Protein AF-A0A5B0KFJ6-F1 (afdb_monomer)

Nearest PDB structures (foldseek):
  4ghb-assembly1_B  TM=4.173E-01  e=1.697E-01  Bacteroides uniformis ATCC 8492
  4ghb-assembly1_A  TM=3.899E-01  e=3.588E-01  Bacteroides uniformis ATCC 8492
  6szw-assembly1_B  TM=2.626E-01  e=1.366E+00  Homo sapiens

Secondary structure (DSSP, 8-state):
-EEEETTEEEEEEEE-TTS-EEEEEEEETTEEEEEEEEEESSTTT-TT-EEEEEEESSS--EEEEEEEEE-TTS-EEEEEEEEEETT-TTPPPEEEEEE------

Structure (mmCIF, N/CA/C/O backbone):
data_AF-A0A5B0KFJ6-F1
#
_entry.id   AF-A0A5B0KFJ6-F1
#
loop_
_atom_site.group_PDB
_atom_site.id
_atom_site.type_symbol
_atom_site.label_atom_id
_atom_site.label_alt_id
_atom_site.label_comp_id
_atom_site.label_asym_id
_atom_site.label_entity_id
_atom_site.label_seq_id
_atom_site.pdbx_PDB_ins_code
_atom_site.Cartn_x
_atom_site.Cartn_y
_atom_site.Cartn_z
_atom_site.occupancy
_atom_site.B_iso_or_equiv
_atom_site.auth_seq_id
_atom_site.auth_comp_id
_atom_site.auth_asym_id
_atom_site.auth_atom_id
_atom_site.pdbx_PDB_model_num
ATOM 1 N N . MET A 1 1 ? 1.984 -14.888 -4.721 1.00 87.19 1 MET A N 1
ATOM 2 C CA . MET A 1 1 ? 1.258 -14.849 -6.018 1.00 87.19 1 MET A CA 1
ATOM 3 C C . MET A 1 1 ? 1.975 -13.892 -6.962 1.00 87.19 1 MET A C 1
ATOM 5 O O . MET A 1 1 ? 2.522 -12.910 -6.484 1.00 87.19 1 MET A O 1
ATOM 9 N N . SER A 1 2 ? 2.006 -14.140 -8.274 1.00 89.75 2 SER A N 1
ATOM 10 C CA . SER A 1 2 ? 2.676 -13.237 -9.227 1.00 89.75 2 SER A CA 1
ATOM 11 C C . SER A 1 2 ? 1.842 -12.997 -10.476 1.00 89.75 2 SER A C 1
ATOM 13 O O . SER A 1 2 ? 1.295 -13.954 -11.023 1.00 89.75 2 SER A O 1
ATOM 15 N N . THR A 1 3 ? 1.833 -11.761 -10.966 1.00 92.94 3 THR A N 1
ATOM 16 C CA . THR A 1 3 ? 1.170 -11.385 -12.218 1.00 92.94 3 THR A CA 1
ATOM 17 C C . THR A 1 3 ? 2.199 -11.297 -13.338 1.00 92.94 3 THR A C 1
ATOM 19 O O . THR A 1 3 ? 3.322 -10.815 -13.142 1.00 92.94 3 THR A O 1
ATOM 22 N N . ARG A 1 4 ? 1.818 -11.767 -14.529 1.00 92.62 4 ARG A N 1
ATOM 23 C CA . ARG A 1 4 ? 2.657 -11.741 -15.730 1.00 92.62 4 ARG A CA 1
ATOM 24 C C . ARG A 1 4 ? 1.980 -10.979 -16.863 1.00 92.62 4 ARG A C 1
ATOM 26 O O . ARG A 1 4 ? 0.771 -11.075 -17.034 1.00 92.62 4 ARG A O 1
ATOM 33 N N . PHE A 1 5 ? 2.780 -10.280 -17.659 1.00 90.00 5 PHE A N 1
ATOM 34 C CA . PHE A 1 5 ? 2.368 -9.629 -18.899 1.00 90.00 5 PHE A CA 1
ATOM 35 C C . PHE A 1 5 ? 3.316 -10.060 -20.019 1.00 90.00 5 PHE A C 1
ATOM 37 O O . PHE A 1 5 ? 4.534 -9.956 -19.872 1.00 90.00 5 PHE A O 1
ATOM 44 N N . MET A 1 6 ? 2.768 -10.596 -21.115 1.00 90.38 6 MET A N 1
ATOM 45 C CA . MET A 1 6 ? 3.551 -11.146 -22.236 1.00 90.38 6 MET A CA 1
ATOM 46 C C . MET A 1 6 ? 4.654 -12.126 -21.781 1.00 90.38 6 MET A C 1
ATOM 48 O O . MET A 1 6 ? 5.796 -12.051 -22.219 1.00 90.38 6 MET A O 1
ATOM 52 N N . GLY A 1 7 ? 4.337 -13.002 -20.822 1.00 88.12 7 GLY A N 1
ATOM 53 C CA . GLY A 1 7 ? 5.282 -13.970 -20.249 1.00 88.12 7 GLY A CA 1
ATOM 54 C C . GLY A 1 7 ? 6.246 -13.404 -19.196 1.00 88.12 7 GLY A C 1
ATOM 55 O O . GLY A 1 7 ? 6.763 -14.169 -18.379 1.00 88.12 7 GLY A O 1
ATOM 56 N N . ASN A 1 8 ? 6.423 -12.083 -19.121 1.00 90.31 8 ASN A N 1
ATOM 57 C CA . ASN A 1 8 ? 7.304 -11.429 -18.156 1.00 90.31 8 ASN A CA 1
ATOM 58 C C . ASN A 1 8 ? 6.599 -11.203 -16.817 1.00 90.31 8 ASN A C 1
ATOM 60 O O . ASN A 1 8 ? 5.451 -10.766 -16.775 1.00 90.31 8 ASN A O 1
ATOM 64 N N . LYS A 1 9 ? 7.290 -11.477 -15.707 1.00 92.50 9 LYS A N 1
ATOM 65 C CA . LYS A 1 9 ? 6.799 -11.163 -14.358 1.00 92.50 9 LYS A CA 1
ATOM 66 C C . LYS A 1 9 ? 6.773 -9.645 -14.183 1.00 92.50 9 LYS A C 1
ATOM 68 O O . LYS A 1 9 ? 7.809 -9.011 -14.340 1.00 92.50 9 LYS A O 1
ATOM 73 N N . VAL A 1 10 ? 5.603 -9.088 -13.871 1.00 95.56 10 VAL A N 1
ATOM 74 C CA . VAL A 1 10 ? 5.403 -7.635 -13.697 1.00 95.56 10 VAL A CA 1
ATOM 75 C C . VAL A 1 10 ? 5.088 -7.256 -12.258 1.00 95.56 10 VAL A C 1
ATOM 77 O O . VAL A 1 10 ? 5.449 -6.164 -11.825 1.00 95.56 10 VAL A O 1
ATOM 80 N N . SER A 1 11 ? 4.498 -8.170 -11.484 1.00 96.31 11 SER A N 1
ATOM 81 C CA . SER A 1 11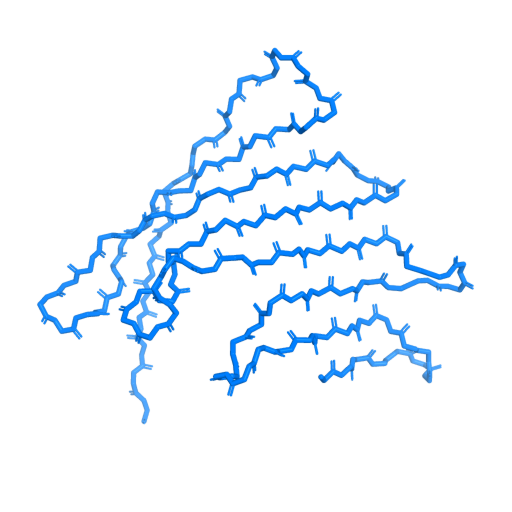 ? 4.336 -7.990 -10.045 1.00 96.31 11 SER A CA 1
ATOM 82 C C . SER A 1 11 ? 4.403 -9.303 -9.270 1.00 96.31 11 SER A C 1
ATOM 84 O O . SER A 1 11 ? 4.167 -10.393 -9.798 1.00 96.31 11 SER A O 1
ATOM 86 N N . GLU A 1 12 ? 4.750 -9.191 -7.995 1.00 96.56 12 GLU A N 1
ATOM 87 C CA . GLU A 1 12 ? 4.716 -10.264 -7.009 1.00 96.56 12 GLU A CA 1
ATOM 88 C C . GLU A 1 12 ? 4.126 -9.759 -5.706 1.00 96.56 12 GLU A C 1
ATOM 90 O O . GLU A 1 12 ? 4.475 -8.678 -5.243 1.00 96.56 12 GLU A O 1
ATOM 95 N N . TYR A 1 13 ? 3.280 -10.592 -5.119 1.00 95.88 13 TYR A N 1
ATOM 96 C CA . TYR A 1 13 ? 2.697 -10.436 -3.801 1.00 95.88 13 TYR A CA 1
ATOM 97 C C . TYR A 1 13 ? 3.246 -11.558 -2.927 1.00 95.88 13 TYR A C 1
ATOM 99 O O . TYR A 1 13 ? 3.089 -12.746 -3.253 1.00 95.88 13 TYR A O 1
ATOM 107 N N . LEU A 1 14 ? 3.912 -11.164 -1.851 1.00 95.75 14 LEU A N 1
ATOM 108 C CA . LEU A 1 14 ? 4.374 -12.030 -0.781 1.00 95.75 14 LEU A CA 1
ATOM 109 C C . LEU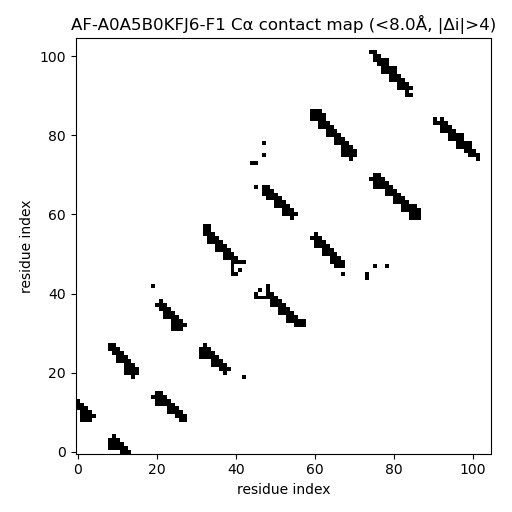 A 1 14 ? 3.404 -11.884 0.387 1.00 95.75 14 LEU A C 1
ATOM 111 O O . LEU A 1 14 ? 2.873 -10.797 0.636 1.00 95.75 14 LEU A O 1
ATOM 115 N N . TYR A 1 15 ? 3.157 -13.004 1.050 1.00 93.94 15 TYR A N 1
ATOM 116 C CA . TYR A 1 15 ? 2.177 -13.108 2.113 1.00 93.94 15 TYR A CA 1
ATOM 117 C C . TYR A 1 15 ? 2.864 -13.581 3.390 1.00 93.94 15 TYR A C 1
ATOM 119 O O . TYR A 1 15 ? 3.852 -14.317 3.322 1.00 93.94 15 TYR A O 1
ATOM 127 N N . ASP A 1 16 ? 2.363 -13.136 4.536 1.00 89.44 16 ASP A N 1
ATOM 128 C CA . ASP A 1 16 ? 2.751 -13.682 5.833 1.00 89.44 16 ASP A CA 1
ATOM 129 C C . ASP A 1 16 ? 2.109 -15.064 6.076 1.00 89.44 16 ASP A C 1
ATOM 131 O O . ASP A 1 16 ? 1.323 -15.565 5.267 1.00 89.44 16 ASP A O 1
ATOM 135 N N . GLU A 1 17 ? 2.435 -15.689 7.209 1.00 89.75 17 GLU A N 1
ATOM 136 C CA . GLU A 1 17 ? 1.897 -17.001 7.611 1.00 89.75 17 GLU A CA 1
ATOM 137 C C . GLU A 1 17 ? 0.368 -17.014 7.778 1.00 89.75 17 GLU A C 1
ATOM 139 O O . GLU A 1 17 ? -0.249 -18.077 7.794 1.00 89.75 17 GLU A O 1
ATOM 144 N N . ARG A 1 18 ? -0.254 -15.835 7.896 1.00 86.50 18 ARG A N 1
ATOM 145 C CA . ARG A 1 18 ? -1.699 -15.645 8.061 1.00 86.50 18 ARG A CA 1
ATOM 146 C C . ARG A 1 18 ? -2.398 -15.340 6.735 1.00 86.50 18 ARG A C 1
ATOM 148 O O . ARG A 1 18 ? -3.617 -15.204 6.713 1.00 86.50 18 ARG A O 1
ATOM 155 N N . GLY A 1 19 ? -1.649 -15.246 5.637 1.00 88.88 19 GLY A N 1
ATOM 156 C CA . GLY A 1 19 ? -2.180 -14.939 4.315 1.00 88.88 19 GLY A CA 1
ATOM 157 C C . GLY A 1 19 ? -2.407 -13.448 4.052 1.00 88.88 19 GLY A C 1
ATOM 158 O O . GLY A 1 19 ? -3.040 -13.118 3.050 1.00 88.88 19 GLY A O 1
ATOM 159 N N . ASN A 1 20 ? -1.884 -12.537 4.880 1.00 89.69 20 ASN A N 1
ATOM 160 C CA . ASN A 1 20 ? -1.918 -11.100 4.590 1.00 89.69 20 ASN A CA 1
ATOM 161 C C . ASN A 1 20 ? -0.760 -10.71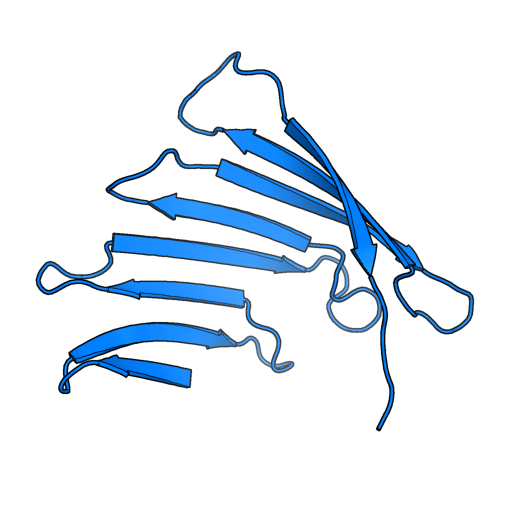1 3.679 1.00 89.69 20 ASN A C 1
ATOM 163 O O . ASN A 1 20 ? 0.354 -11.208 3.832 1.00 89.69 20 ASN A O 1
ATOM 167 N N . VAL A 1 21 ? -0.987 -9.775 2.756 1.00 92.19 21 VAL A N 1
ATOM 168 C CA . VAL A 1 21 ? 0.091 -9.246 1.909 1.00 92.19 21 VAL A CA 1
ATOM 169 C C . VAL A 1 21 ? 1.058 -8.444 2.777 1.00 92.19 21 VAL A C 1
ATOM 171 O O . VAL A 1 21 ? 0.686 -7.381 3.266 1.00 92.19 21 VAL A O 1
ATOM 174 N N . ASN A 1 22 ? 2.298 -8.905 2.931 1.00 94.94 22 ASN A N 1
ATOM 175 C CA . ASN A 1 22 ? 3.341 -8.192 3.680 1.00 94.94 22 ASN A CA 1
ATOM 176 C C . ASN A 1 22 ? 4.341 -7.474 2.764 1.00 94.94 22 ASN A C 1
ATOM 178 O O . ASN A 1 22 ? 5.039 -6.556 3.191 1.00 94.94 22 ASN A O 1
ATOM 182 N N . MET A 1 23 ? 4.415 -7.862 1.489 1.00 96.62 23 MET A N 1
ATOM 183 C CA . MET A 1 23 ? 5.265 -7.192 0.517 1.00 96.62 23 MET A CA 1
ATOM 184 C C . MET A 1 23 ? 4.713 -7.331 -0.897 1.00 96.62 23 MET A C 1
ATOM 186 O O . MET A 1 23 ? 4.267 -8.394 -1.323 1.00 96.62 23 MET A O 1
ATOM 190 N N . THR A 1 24 ? 4.816 -6.249 -1.658 1.00 96.88 24 THR A N 1
ATOM 191 C CA . THR A 1 24 ? 4.589 -6.247 -3.102 1.00 96.88 24 THR A CA 1
ATOM 192 C C . THR A 1 24 ? 5.844 -5.780 -3.814 1.00 96.88 24 THR A C 1
ATOM 194 O O . THR A 1 24 ? 6.516 -4.861 -3.351 1.00 96.88 24 THR A O 1
ATOM 197 N N . LYS A 1 25 ? 6.182 -6.418 -4.932 1.00 97.12 25 LYS A N 1
ATOM 198 C CA . LYS A 1 25 ? 7.298 -6.031 -5.802 1.00 97.12 25 LYS A CA 1
ATOM 199 C C . LYS A 1 25 ? 6.778 -5.828 -7.212 1.00 97.12 25 LYS A C 1
ATOM 201 O O . LYS A 1 25 ? 6.006 -6.647 -7.703 1.00 97.12 25 LYS A O 1
ATOM 206 N N . PHE A 1 26 ? 7.244 -4.777 -7.867 1.00 95.50 26 PHE A N 1
ATOM 207 C CA . PHE A 1 26 ? 6.961 -4.459 -9.261 1.00 95.50 26 PHE A CA 1
ATOM 208 C C . PHE A 1 26 ? 8.245 -4.561 -10.064 1.00 95.50 26 PHE A C 1
ATOM 210 O O . PHE A 1 26 ? 9.314 -4.191 -9.575 1.00 95.50 26 PHE A O 1
ATOM 217 N N . TYR A 1 27 ? 8.147 -5.090 -11.278 1.00 95.00 27 TYR A N 1
ATOM 218 C CA . TYR A 1 27 ? 9.303 -5.469 -12.079 1.00 95.00 27 TYR A CA 1
ATOM 219 C C . TYR A 1 27 ? 9.282 -4.810 -13.453 1.00 95.00 27 TYR A C 1
ATOM 221 O O . TYR A 1 27 ? 8.236 -4.618 -14.068 1.00 95.00 27 TYR A O 1
ATOM 229 N N . SER A 1 28 ? 10.484 -4.554 -13.957 1.00 91.19 28 SER A N 1
ATOM 230 C CA . SER A 1 28 ? 10.772 -4.304 -15.367 1.00 91.19 28 SER A CA 1
ATOM 231 C C . SER A 1 28 ? 11.815 -5.307 -15.856 1.00 91.19 28 SER A C 1
ATOM 233 O O . SER A 1 28 ? 12.342 -6.108 -15.079 1.00 91.19 28 SER A O 1
ATOM 235 N N . SER A 1 29 ? 12.205 -5.201 -17.127 1.00 87.50 29 SER A N 1
ATOM 236 C CA . SER A 1 29 ? 13.350 -5.942 -17.672 1.00 87.50 29 SER A CA 1
ATOM 237 C C . SER A 1 29 ? 14.662 -5.700 -16.908 1.00 87.50 29 SER A C 1
ATOM 239 O O . SER A 1 29 ? 15.558 -6.533 -16.963 1.00 87.50 29 SER A O 1
ATOM 241 N N . ARG A 1 30 ? 14.777 -4.594 -16.156 1.00 87.62 30 ARG A N 1
ATOM 242 C CA . ARG A 1 30 ? 15.958 -4.223 -15.351 1.00 87.62 30 ARG A CA 1
ATOM 243 C C . ARG A 1 30 ? 15.861 -4.653 -13.877 1.00 87.62 30 ARG A C 1
ATOM 245 O O . ARG A 1 30 ? 16.633 -4.172 -13.043 1.00 87.62 30 ARG A O 1
ATOM 252 N N . GLY A 1 31 ? 14.894 -5.508 -13.536 1.00 91.19 31 GLY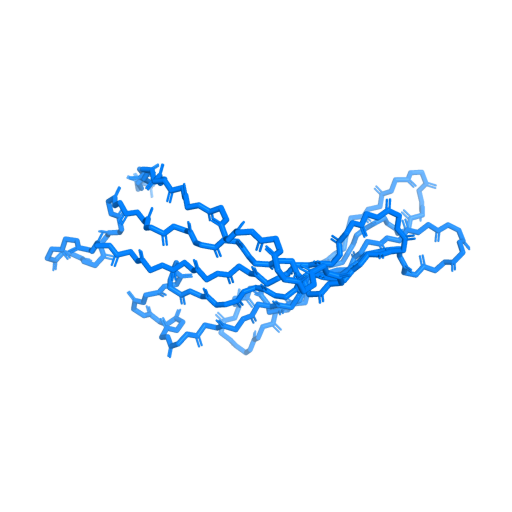 A N 1
ATOM 253 C CA . GLY A 1 31 ? 14.642 -5.986 -12.173 1.00 91.19 31 GLY A CA 1
ATOM 254 C C . GLY A 1 31 ? 13.551 -5.200 -11.441 1.00 91.19 31 GLY A C 1
ATOM 255 O O . GLY A 1 31 ? 12.667 -4.617 -12.072 1.00 91.19 31 GLY A O 1
ATOM 256 N N . VAL A 1 32 ? 13.596 -5.211 -10.104 1.00 94.62 32 VAL A N 1
ATOM 257 C CA . VAL A 1 32 ? 12.589 -4.554 -9.252 1.00 94.62 32 VAL A CA 1
ATOM 258 C C . VAL A 1 32 ? 12.636 -3.040 -9.454 1.00 94.62 32 VAL A C 1
ATOM 260 O O . VAL A 1 32 ? 13.690 -2.418 -9.315 1.00 94.62 32 VAL A O 1
ATOM 263 N N . THR A 1 33 ? 11.494 -2.451 -9.790 1.00 95.62 33 THR A N 1
ATOM 264 C CA . THR A 1 33 ? 11.328 -1.012 -10.024 1.00 95.62 33 THR A CA 1
ATOM 265 C C . THR A 1 33 ? 10.666 -0.303 -8.861 1.00 95.62 33 THR A C 1
ATOM 267 O O . THR A 1 33 ? 10.967 0.861 -8.627 1.00 95.62 33 THR A O 1
ATOM 270 N N . ALA A 1 34 ? 9.785 -0.993 -8.144 1.00 95.81 34 ALA A N 1
ATOM 271 C CA . ALA A 1 34 ? 9.164 -0.494 -6.932 1.00 95.81 34 ALA A CA 1
ATOM 272 C C . ALA A 1 34 ? 8.809 -1.654 -6.002 1.00 95.81 34 ALA A C 1
ATOM 274 O O . ALA A 1 34 ? 8.610 -2.787 -6.448 1.00 95.81 34 ALA A O 1
ATOM 275 N N . SER A 1 35 ? 8.694 -1.369 -4.715 1.00 96.88 35 SER A N 1
ATOM 276 C CA . SER A 1 35 ? 8.210 -2.307 -3.717 1.00 96.88 35 SER A CA 1
ATOM 277 C C . SER A 1 35 ? 7.419 -1.592 -2.639 1.00 96.88 35 SER A C 1
ATOM 279 O O . SER A 1 35 ? 7.792 -0.493 -2.237 1.00 96.88 35 SER A O 1
ATOM 281 N N . ASN A 1 36 ? 6.377 -2.243 -2.134 1.00 96.62 36 ASN A N 1
ATOM 282 C CA . ASN A 1 36 ? 5.730 -1.834 -0.894 1.00 96.62 36 ASN A CA 1
ATOM 283 C C . ASN A 1 36 ? 5.958 -2.907 0.157 1.00 96.62 36 ASN A C 1
ATOM 285 O O . ASN A 1 36 ? 5.712 -4.078 -0.125 1.00 96.62 36 ASN A O 1
ATOM 289 N N . VAL A 1 37 ? 6.376 -2.513 1.350 1.00 96.88 37 VAL A N 1
ATOM 290 C CA . VAL A 1 37 ? 6.390 -3.368 2.540 1.00 96.88 37 VAL A CA 1
ATOM 291 C C . VAL A 1 37 ? 5.233 -2.943 3.420 1.00 96.88 37 VAL A C 1
ATOM 293 O O . VAL A 1 37 ? 5.058 -1.749 3.635 1.00 96.88 37 VAL A O 1
ATOM 296 N N . VAL A 1 38 ? 4.442 -3.896 3.900 1.00 96.38 38 VAL A N 1
ATOM 297 C CA . VAL A 1 38 ? 3.267 -3.640 4.732 1.00 96.38 38 VAL A CA 1
ATOM 298 C C . VAL A 1 38 ? 3.451 -4.330 6.073 1.00 96.38 38 VAL A C 1
ATOM 300 O O . VAL A 1 38 ? 3.774 -5.515 6.143 1.00 96.38 38 VAL A O 1
ATOM 303 N N . MET A 1 39 ? 3.256 -3.563 7.136 1.00 95.19 39 MET A N 1
ATOM 304 C CA . MET A 1 39 ? 3.377 -3.990 8.521 1.00 95.19 39 MET A CA 1
ATOM 305 C C . MET A 1 39 ? 2.043 -3.736 9.212 1.00 95.19 39 MET A C 1
ATOM 307 O O . MET A 1 39 ? 1.621 -2.587 9.343 1.00 95.19 39 MET A O 1
ATOM 311 N N . TYR A 1 40 ? 1.392 -4.805 9.652 1.00 93.31 40 TYR A N 1
ATOM 312 C CA . TYR A 1 40 ? 0.124 -4.745 10.373 1.00 93.31 40 TYR A CA 1
ATOM 313 C C . TYR A 1 40 ? 0.388 -4.755 11.876 1.00 93.31 40 TYR A C 1
ATOM 315 O O . TYR A 1 40 ? 1.213 -5.535 12.352 1.00 93.31 40 TYR A O 1
ATOM 323 N N . SER A 1 41 ? -0.309 -3.904 12.625 1.00 87.75 41 SER A N 1
ATOM 324 C CA . SER A 1 41 ? -0.235 -3.903 14.092 1.00 87.75 41 SER A CA 1
ATOM 325 C C . SER A 1 41 ? -1.054 -5.046 14.698 1.00 87.75 41 SER A C 1
ATOM 327 O O . SER A 1 41 ? -0.594 -5.717 15.617 1.00 87.75 41 SER A O 1
ATOM 329 N N . ASP A 1 42 ? -2.244 -5.291 14.148 1.00 89.94 42 ASP A N 1
ATOM 330 C CA . ASP A 1 42 ? -3.134 -6.393 14.510 1.00 89.94 42 ASP A CA 1
ATOM 331 C C . ASP A 1 42 ? -3.739 -7.002 13.232 1.00 89.94 42 ASP A C 1
ATOM 333 O O . ASP A 1 42 ? -4.864 -6.673 12.848 1.00 89.94 42 ASP A O 1
ATOM 337 N N .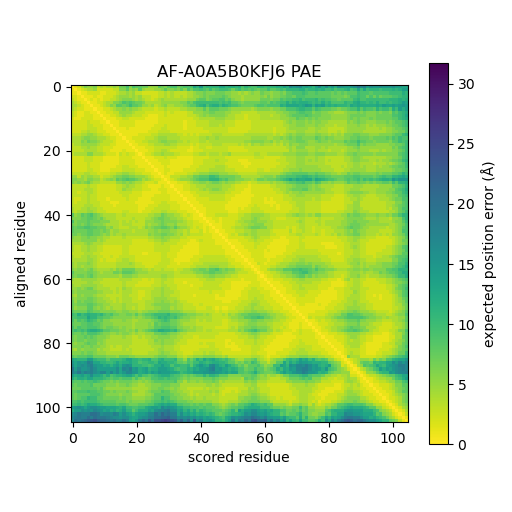 PRO A 1 43 ? -2.997 -7.884 12.536 1.00 86.75 43 PRO A N 1
ATOM 338 C CA . PRO A 1 43 ? -3.434 -8.457 11.263 1.00 86.75 43 PRO A CA 1
ATOM 339 C C . PRO A 1 43 ? -4.704 -9.312 11.364 1.00 86.75 43 PRO A C 1
ATOM 341 O O . PRO A 1 43 ? -5.288 -9.643 10.338 1.00 86.75 43 PRO A O 1
ATOM 344 N N . GLN A 1 44 ? -5.114 -9.720 12.570 1.00 86.94 44 GLN A N 1
ATOM 345 C CA . GLN A 1 44 ? -6.258 -10.608 12.761 1.00 86.94 44 GLN A CA 1
ATOM 346 C C . GLN A 1 44 ? -7.559 -9.835 12.983 1.00 86.94 44 GLN A C 1
ATOM 348 O O . GLN A 1 44 ? -8.590 -10.235 12.449 1.00 86.94 44 GLN A O 1
ATOM 353 N N . HIS A 1 45 ? -7.517 -8.739 13.741 1.00 87.38 45 HIS A N 1
ATOM 354 C CA . HIS A 1 45 ? -8.726 -7.985 14.089 1.00 87.38 45 HIS A CA 1
ATOM 355 C C . HIS A 1 45 ? -8.788 -6.609 13.428 1.00 87.38 45 HIS A C 1
ATOM 357 O O . HIS A 1 45 ? -9.872 -6.044 13.303 1.00 87.38 45 HIS A O 1
ATOM 363 N N . LYS A 1 46 ? -7.648 -6.057 12.998 1.00 88.56 46 LYS A N 1
ATOM 364 C CA . LYS A 1 46 ? -7.551 -4.726 12.383 1.00 88.56 46 LYS A CA 1
ATOM 365 C C . LYS A 1 46 ? -6.667 -4.755 11.135 1.00 88.56 46 LYS A C 1
ATOM 367 O O . LYS A 1 46 ? -5.644 -4.073 11.075 1.00 88.56 46 LYS A O 1
ATOM 372 N N . PRO A 1 47 ? -7.052 -5.520 10.099 1.00 85.19 47 PRO A N 1
ATOM 373 C CA . PRO A 1 47 ? -6.223 -5.702 8.908 1.00 85.19 47 PRO A CA 1
ATOM 374 C C . PRO A 1 47 ? -6.039 -4.416 8.084 1.00 85.19 47 PRO A C 1
ATOM 376 O O . PRO A 1 47 ? -5.173 -4.372 7.216 1.00 85.19 47 PRO A O 1
ATOM 379 N N . LEU A 1 48 ? -6.829 -3.363 8.335 1.00 90.81 48 LEU A N 1
ATOM 380 C CA . LEU A 1 48 ? -6.666 -2.057 7.684 1.00 90.81 48 LEU A CA 1
ATOM 381 C C . LEU A 1 48 ? -5.864 -1.047 8.522 1.00 90.81 48 LEU A C 1
ATOM 383 O O . LEU A 1 48 ? -5.600 0.061 8.045 1.00 90.81 48 LEU A O 1
ATOM 387 N N . ASP A 1 49 ? -5.423 -1.440 9.720 1.00 93.81 49 ASP A N 1
ATOM 388 C CA . ASP A 1 49 ? -4.472 -0.677 10.522 1.00 93.81 49 ASP A CA 1
ATOM 389 C C . ASP A 1 49 ? -3.058 -1.150 10.175 1.00 93.81 49 ASP A C 1
ATOM 391 O O . ASP A 1 49 ? -2.594 -2.209 10.611 1.00 93.81 49 ASP A O 1
ATOM 395 N N . TYR A 1 50 ? -2.364 -0.372 9.347 1.00 94.25 50 TYR A N 1
ATOM 396 C CA . TYR A 1 50 ? -1.056 -0.758 8.831 1.00 94.25 50 TYR A CA 1
ATOM 397 C C . TYR A 1 50 ? -0.123 0.429 8.627 1.00 94.25 50 TYR A C 1
ATOM 399 O O . TYR A 1 50 ? -0.533 1.574 8.429 1.00 94.25 50 TYR A O 1
ATOM 407 N N . THR A 1 51 ? 1.169 0.118 8.612 1.00 96.44 51 THR A N 1
ATOM 408 C CA . THR A 1 51 ? 2.205 0.977 8.044 1.00 96.44 51 THR A CA 1
ATOM 409 C C . THR A 1 51 ? 2.675 0.377 6.729 1.00 96.44 51 THR A C 1
ATOM 411 O O . THR A 1 51 ? 2.957 -0.815 6.654 1.00 96.44 51 THR A O 1
ATOM 414 N N . LEU A 1 52 ? 2.742 1.194 5.684 1.00 95.81 52 LEU A N 1
ATOM 415 C CA . LEU A 1 52 ? 3.249 0.819 4.374 1.00 95.81 52 LEU A CA 1
ATOM 416 C C . LEU A 1 52 ? 4.466 1.673 4.047 1.00 95.81 52 LEU A C 1
ATOM 418 O O . LEU A 1 52 ? 4.379 2.893 4.096 1.00 95.81 52 LEU A O 1
ATOM 422 N N . ILE A 1 53 ? 5.573 1.044 3.668 1.00 96.19 53 ILE A N 1
ATOM 423 C CA . ILE A 1 53 ? 6.772 1.724 3.173 1.00 96.19 53 ILE A CA 1
ATOM 424 C C . ILE A 1 53 ? 6.884 1.440 1.681 1.00 96.19 53 ILE A C 1
ATOM 426 O O . ILE A 1 53 ? 7.025 0.285 1.272 1.00 96.19 53 ILE A O 1
ATOM 430 N N . ASN A 1 54 ? 6.803 2.489 0.871 1.00 95.81 54 ASN A N 1
ATOM 431 C CA . ASN A 1 54 ? 7.019 2.436 -0.563 1.00 95.81 54 ASN A CA 1
ATOM 432 C C . ASN A 1 54 ? 8.454 2.840 -0.890 1.00 95.81 54 ASN A C 1
ATOM 434 O O . ASN A 1 54 ? 8.914 3.911 -0.498 1.00 95.81 54 ASN A 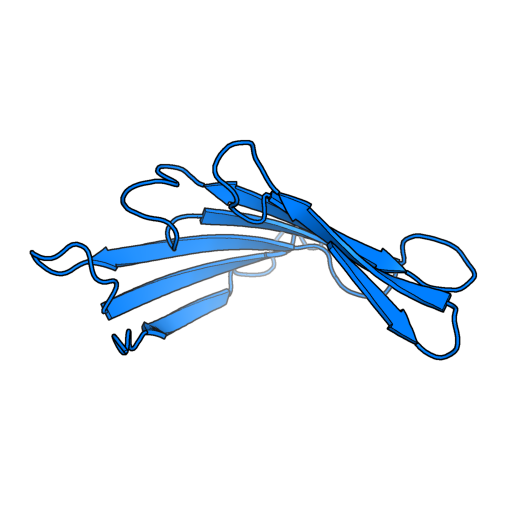O 1
ATOM 438 N N . SER A 1 55 ? 9.115 2.000 -1.681 1.00 94.88 55 SER A N 1
ATOM 439 C CA . SER A 1 55 ? 10.371 2.330 -2.339 1.00 94.88 55 SER A CA 1
ATOM 440 C C . SER A 1 55 ? 10.200 2.212 -3.847 1.00 94.88 55 SER A C 1
ATOM 442 O O . SER A 1 55 ? 9.659 1.218 -4.334 1.00 94.88 55 SER A O 1
ATOM 444 N N . SER A 1 56 ? 10.656 3.208 -4.599 1.00 93.44 56 SER A N 1
ATOM 445 C CA . SER A 1 56 ? 10.518 3.263 -6.051 1.00 93.44 56 SER A CA 1
ATOM 446 C C . SER A 1 56 ? 11.749 3.875 -6.703 1.00 93.44 56 SER A C 1
ATOM 448 O O . SER A 1 56 ? 12.335 4.834 -6.216 1.00 93.44 56 SER A O 1
ATOM 450 N N . ARG A 1 57 ? 12.136 3.338 -7.863 1.00 90.81 57 ARG A N 1
ATOM 451 C CA . ARG A 1 57 ? 13.212 3.903 -8.692 1.00 90.81 57 ARG A CA 1
ATOM 452 C C . ARG A 1 57 ? 12.769 5.120 -9.505 1.00 90.81 57 ARG A C 1
ATOM 454 O O . ARG A 1 57 ? 13.623 5.839 -10.012 1.00 90.81 57 ARG A O 1
ATOM 461 N N . TYR A 1 58 ? 11.461 5.301 -9.700 1.00 87.50 58 TYR A N 1
ATOM 462 C CA . TYR A 1 58 ? 10.904 6.274 -10.651 1.00 87.50 58 TYR A CA 1
ATOM 463 C C . TYR A 1 58 ? 9.911 7.258 -10.021 1.00 87.50 58 TYR A C 1
ATOM 465 O O . TYR A 1 58 ? 9.393 8.129 -10.713 1.00 87.50 58 TYR A O 1
ATOM 473 N N . SER A 1 59 ? 9.625 7.121 -8.729 1.00 86.50 59 SER A N 1
ATOM 474 C CA . SER A 1 59 ? 8.744 8.013 -7.974 1.00 86.50 59 SER A CA 1
ATOM 475 C C . SER A 1 59 ? 9.326 8.270 -6.589 1.00 86.50 59 SER A C 1
ATOM 477 O O . SER A 1 59 ? 10.244 7.575 -6.171 1.00 86.50 59 SER A O 1
ATOM 479 N N . GLU A 1 60 ? 8.789 9.265 -5.887 1.00 89.62 60 GLU A N 1
ATOM 480 C CA . GLU A 1 60 ? 9.202 9.581 -4.516 1.00 89.62 60 GLU A CA 1
ATOM 481 C C . GLU A 1 60 ? 8.913 8.401 -3.578 1.00 89.62 60 GLU A C 1
ATOM 483 O O . GLU A 1 60 ? 7.815 7.836 -3.637 1.00 89.62 60 GLU A O 1
ATOM 488 N N . ASN A 1 61 ? 9.862 8.071 -2.698 1.00 93.62 61 ASN A N 1
ATOM 489 C CA . ASN A 1 61 ? 9.630 7.118 -1.618 1.00 93.62 61 ASN A CA 1
ATOM 490 C C . ASN A 1 61 ? 8.731 7.754 -0.559 1.00 93.62 61 ASN A C 1
ATOM 492 O O . ASN A 1 61 ? 8.810 8.957 -0.267 1.00 93.62 61 ASN A O 1
ATOM 496 N N . TYR A 1 62 ? 7.867 6.942 0.037 1.00 93.56 62 TYR A N 1
ATOM 497 C CA . TYR A 1 62 ? 6.956 7.410 1.069 1.00 93.56 62 TYR A CA 1
ATOM 498 C C . TYR A 1 62 ? 6.615 6.307 2.060 1.00 93.56 62 TYR A C 1
ATOM 500 O O . TYR A 1 62 ? 6.503 5.136 1.705 1.00 93.56 62 TYR A O 1
ATOM 508 N N . ALA A 1 63 ? 6.359 6.712 3.295 1.00 94.75 63 ALA A N 1
ATOM 509 C CA . ALA A 1 63 ? 5.681 5.900 4.284 1.00 94.75 63 ALA A CA 1
ATOM 510 C C . ALA A 1 63 ? 4.215 6.339 4.379 1.00 94.75 63 ALA A C 1
ATOM 512 O O . ALA A 1 63 ? 3.891 7.524 4.292 1.00 94.75 63 ALA A O 1
ATOM 513 N N . THR A 1 64 ? 3.320 5.375 4.537 1.00 94.88 64 THR A N 1
ATOM 514 C CA . THR A 1 64 ? 1.900 5.592 4.801 1.00 94.88 64 THR A CA 1
ATOM 515 C C . THR A 1 64 ? 1.536 4.914 6.102 1.00 94.88 64 THR A C 1
ATOM 517 O O . THR A 1 64 ? 1.918 3.771 6.324 1.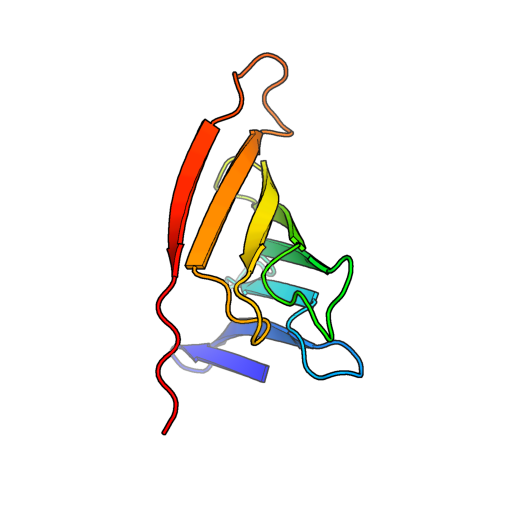00 94.88 64 THR A O 1
ATOM 520 N N . ASN A 1 65 ? 0.758 5.584 6.936 1.00 96.19 65 ASN A N 1
ATOM 521 C CA . ASN A 1 65 ? 0.131 4.980 8.098 1.00 96.19 65 ASN A CA 1
ATOM 522 C C . ASN A 1 65 ? -1.390 5.078 7.947 1.00 96.19 65 ASN A C 1
ATOM 524 O O . ASN A 1 65 ? -1.898 6.151 7.617 1.00 96.19 65 ASN A O 1
ATOM 528 N N . SER A 1 66 ? -2.082 3.960 8.136 1.00 95.62 66 SER A N 1
ATOM 529 C CA . SER A 1 66 ? -3.539 3.850 8.115 1.00 95.62 66 SER A CA 1
ATOM 530 C C . SER A 1 66 ? -4.021 3.456 9.502 1.00 95.62 66 SER A C 1
ATOM 532 O O . SER A 1 66 ? -3.516 2.490 10.075 1.00 95.62 66 SER A O 1
ATOM 534 N N . VAL A 1 67 ? -4.997 4.195 10.024 1.00 95.56 67 VAL A N 1
ATOM 535 C CA . VAL A 1 67 ? -5.702 3.858 11.265 1.00 95.56 67 VAL A CA 1
ATOM 536 C C . VAL A 1 67 ? -7.192 3.992 11.020 1.00 95.56 67 VAL A C 1
ATOM 538 O O . VAL A 1 67 ? -7.658 5.051 10.592 1.00 95.56 67 VAL A O 1
ATOM 541 N N . CYS A 1 68 ? -7.940 2.931 11.301 1.00 94.38 68 CYS A N 1
ATOM 542 C CA . CYS A 1 68 ? -9.369 2.889 11.051 1.00 94.38 68 CYS A CA 1
ATOM 543 C C . CYS A 1 68 ? -10.201 2.935 12.334 1.00 94.38 68 CYS A C 1
ATOM 545 O O . CYS A 1 68 ? -9.823 2.464 13.407 1.00 94.38 68 CYS A O 1
ATOM 547 N N . GLN A 1 69 ? -11.390 3.506 12.193 1.00 93.69 69 GLN A N 1
ATOM 548 C CA . GLN A 1 69 ? -12.492 3.361 13.126 1.00 93.69 69 GLN A CA 1
ATOM 549 C C . GLN A 1 69 ? -13.293 2.130 12.714 1.00 93.69 69 GLN A C 1
ATOM 551 O O . GLN A 1 69 ? -13.753 2.036 11.570 1.00 93.69 69 GLN A O 1
ATOM 556 N N . TYR A 1 70 ? -13.446 1.207 13.656 1.00 91.62 70 TYR A N 1
ATOM 557 C CA . TYR A 1 70 ? -14.186 -0.034 13.477 1.00 91.62 70 TYR A CA 1
ATOM 558 C C . TYR A 1 70 ? -15.504 0.045 14.242 1.00 91.62 70 TYR A C 1
ATOM 560 O O . TYR A 1 70 ? -15.566 0.659 15.310 1.00 91.62 70 TYR A O 1
ATOM 568 N N . ASP A 1 71 ? -16.547 -0.561 13.688 1.00 89.31 71 ASP A N 1
ATOM 569 C CA . ASP A 1 71 ? -17.801 -0.763 14.406 1.00 89.31 71 ASP A CA 1
ATOM 570 C C . ASP A 1 71 ? -17.697 -1.918 15.422 1.00 89.31 71 ASP A C 1
ATOM 572 O O . ASP A 1 71 ? -16.668 -2.586 15.546 1.00 89.31 71 ASP A O 1
ATOM 576 N N . GLU A 1 72 ? -18.784 -2.176 16.151 1.00 87.56 72 GLU A N 1
ATOM 577 C CA . GLU A 1 72 ? -18.861 -3.255 17.148 1.00 87.56 72 GLU A CA 1
ATOM 578 C C . GLU A 1 72 ? -18.622 -4.656 16.559 1.00 87.56 72 GLU A C 1
ATOM 580 O O . GLU A 1 72 ? -18.299 -5.589 17.292 1.00 87.56 72 GLU A O 1
ATOM 585 N N . ARG A 1 73 ? -18.766 -4.819 15.239 1.00 87.44 73 ARG A N 1
ATOM 586 C CA . ARG A 1 73 ? -18.540 -6.081 14.523 1.00 87.44 73 ARG A CA 1
ATOM 587 C C . ARG A 1 73 ? -17.096 -6.218 14.038 1.00 87.44 73 ARG A C 1
ATOM 589 O O . ARG A 1 73 ? -16.772 -7.217 13.403 1.00 87.44 73 ARG A O 1
ATOM 596 N N . GLY A 1 74 ? -16.243 -5.225 14.295 1.00 86.69 74 GLY A N 1
ATOM 597 C CA . GLY A 1 74 ? -14.882 -5.176 13.767 1.00 86.69 74 GLY A CA 1
ATOM 598 C C . GLY A 1 74 ? -14.827 -4.813 12.282 1.00 86.69 74 GLY A C 1
ATOM 599 O O . GLY A 1 74 ? -13.823 -5.082 11.626 1.00 86.69 74 GLY A O 1
ATOM 600 N N . THR A 1 75 ? -15.879 -4.205 11.726 1.00 88.94 75 THR A N 1
ATOM 601 C CA . THR A 1 75 ? -15.885 -3.746 10.332 1.00 88.94 75 THR A CA 1
ATOM 602 C C . THR A 1 75 ? -15.321 -2.326 10.257 1.00 88.94 75 THR A C 1
ATOM 604 O O . THR A 1 75 ? -15.826 -1.438 10.948 1.00 88.94 75 THR A O 1
ATOM 607 N N . PRO A 1 76 ? -14.292 -2.061 9.432 1.00 90.69 76 PRO A N 1
ATOM 608 C CA . PRO A 1 76 ? -13.766 -0.712 9.263 1.00 90.69 76 PRO A CA 1
ATOM 609 C C . PRO A 1 76 ? -14.778 0.150 8.503 1.00 90.69 76 PRO A C 1
ATOM 611 O O . PRO A 1 76 ? -15.230 -0.222 7.417 1.00 90.69 76 PRO A O 1
ATOM 614 N N . GLY A 1 77 ? -15.112 1.318 9.053 1.00 90.31 77 GLY A N 1
ATOM 615 C CA . GLY A 1 77 ? -15.983 2.295 8.388 1.00 90.31 77 GLY A CA 1
ATOM 616 C C . GLY A 1 77 ? -15.216 3.473 7.788 1.00 90.31 77 GLY A C 1
ATOM 617 O O . GLY A 1 77 ? -15.486 3.915 6.670 1.00 90.31 77 GLY A O 1
ATOM 618 N N . LYS A 1 78 ? -14.242 3.999 8.534 1.00 93.62 78 LYS A N 1
ATOM 619 C CA . LYS A 1 78 ? -13.480 5.190 8.150 1.00 93.62 78 LYS A CA 1
ATOM 620 C C . LYS A 1 78 ? -12.035 5.059 8.591 1.00 93.62 78 LYS A C 1
ATOM 622 O O . LYS A 1 78 ? -11.781 4.798 9.761 1.00 93.62 78 LYS A O 1
ATOM 627 N N . CYS A 1 79 ? -11.112 5.330 7.681 1.00 94.31 79 CYS A N 1
ATOM 628 C CA . CYS A 1 79 ? -9.680 5.282 7.921 1.00 94.31 79 CYS A CA 1
ATOM 629 C C . CYS A 1 79 ? -9.048 6.650 7.685 1.00 94.31 79 CYS A C 1
ATOM 631 O O . CYS A 1 79 ? -9.290 7.301 6.662 1.00 94.31 79 CYS A O 1
ATOM 633 N N . ASP A 1 80 ? -8.229 7.080 8.636 1.00 96.19 80 ASP A N 1
ATOM 634 C CA . ASP A 1 80 ? -7.351 8.227 8.476 1.00 96.19 80 ASP A CA 1
ATOM 635 C C . ASP A 1 80 ? -6.003 7.711 7.954 1.00 96.19 80 ASP A C 1
ATOM 637 O O . ASP A 1 80 ? -5.304 6.952 8.627 1.00 96.19 80 ASP A O 1
ATOM 641 N N . LEU A 1 81 ? -5.649 8.111 6.731 1.00 95.38 81 LEU A N 1
ATOM 642 C CA . LEU A 1 81 ? -4.365 7.792 6.117 1.00 95.38 81 LEU A CA 1
ATOM 643 C C . LEU A 1 81 ? -3.449 9.008 6.174 1.00 95.38 81 LEU A C 1
ATOM 645 O O . LEU A 1 81 ? -3.825 10.107 5.765 1.00 95.38 81 LEU A O 1
ATOM 649 N N . THR A 1 82 ? -2.219 8.802 6.628 1.00 96.19 82 THR A N 1
ATOM 650 C CA . THR A 1 82 ? -1.165 9.818 6.603 1.00 96.19 82 THR A CA 1
ATOM 651 C C . THR A 1 82 ? -0.026 9.346 5.720 1.00 96.19 82 THR A C 1
ATOM 653 O O . THR A 1 82 ? 0.522 8.278 5.961 1.00 96.19 82 THR A O 1
ATOM 656 N N . ILE A 1 83 ? 0.342 10.152 4.727 1.00 94.56 83 ILE A N 1
ATOM 657 C CA . ILE A 1 83 ? 1.451 9.901 3.806 1.00 94.56 83 ILE A CA 1
ATOM 658 C C . ILE A 1 83 ? 2.580 10.883 4.120 1.00 94.56 83 ILE A C 1
ATOM 660 O O . ILE A 1 83 ? 2.376 12.100 4.149 1.00 94.56 83 ILE A O 1
ATOM 664 N N . THR A 1 84 ? 3.777 10.350 4.330 1.00 94.12 84 THR A N 1
ATOM 665 C CA . THR A 1 84 ? 5.015 11.087 4.599 1.00 94.12 84 THR A CA 1
ATOM 666 C C . THR A 1 84 ? 6.071 10.697 3.579 1.00 94.12 84 THR A C 1
ATOM 668 O O . THR A 1 84 ? 6.289 9.512 3.354 1.00 94.12 84 THR A O 1
ATOM 671 N N . TRP A 1 85 ? 6.746 11.670 2.974 1.00 91.50 85 TRP A N 1
ATOM 672 C CA . TRP A 1 85 ? 7.772 11.414 1.961 1.00 91.50 85 TRP A CA 1
ATOM 673 C C . TRP A 1 85 ? 9.142 11.278 2.611 1.00 91.50 85 TRP A C 1
ATOM 675 O O . TRP A 1 85 ? 9.601 12.219 3.257 1.00 91.50 85 TRP A O 1
ATOM 685 N N . GLU A 1 86 ? 9.788 10.128 2.426 1.00 80.19 86 GLU A N 1
ATOM 686 C CA . GLU A 1 86 ? 11.085 9.843 3.052 1.00 80.19 86 GLU A CA 1
ATOM 687 C C . GLU A 1 86 ? 12.203 10.687 2.426 1.00 80.19 86 GLU A C 1
ATOM 689 O O . GLU A 1 86 ? 13.029 11.258 3.135 1.00 80.19 86 GLU A O 1
ATOM 694 N N . ASP A 1 87 ? 12.165 10.877 1.10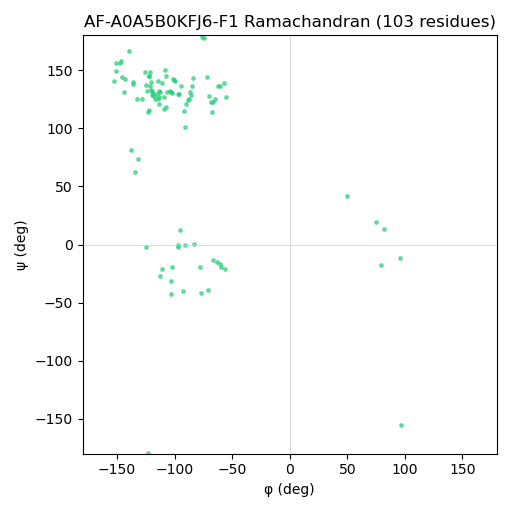5 1.00 79.12 87 ASP A N 1
ATOM 695 C CA . ASP A 1 87 ? 13.226 11.576 0.365 1.00 79.12 87 ASP A CA 1
ATOM 696 C C . ASP A 1 87 ? 13.096 13.113 0.398 1.00 79.12 87 ASP A C 1
ATOM 698 O O . ASP A 1 87 ? 13.876 13.826 -0.236 1.00 79.12 87 ASP A O 1
ATOM 702 N N . LYS A 1 88 ? 12.076 13.654 1.082 1.00 75.69 88 LYS A N 1
ATOM 703 C CA . LYS A 1 88 ? 11.780 15.098 1.114 1.00 75.69 88 LYS A CA 1
ATOM 704 C C . LYS A 1 88 ? 11.552 15.604 2.539 1.00 75.69 88 LYS A C 1
ATOM 706 O O . LYS A 1 88 ? 10.415 15.937 2.896 1.00 75.69 88 LYS A O 1
ATOM 711 N N . PRO A 1 89 ? 12.624 15.723 3.344 1.00 71.62 89 PRO A N 1
ATOM 712 C CA . PRO A 1 89 ? 12.535 16.324 4.668 1.00 71.62 89 PRO A CA 1
ATOM 713 C C . PRO A 1 89 ? 11.926 17.733 4.576 1.00 71.62 89 PRO A C 1
ATOM 715 O O . PRO A 1 89 ? 12.351 18.566 3.779 1.00 71.62 89 PRO A O 1
ATOM 718 N N . GLY A 1 90 ? 10.875 17.983 5.363 1.00 74.94 90 GLY A N 1
ATOM 719 C CA . GLY A 1 90 ? 10.144 19.258 5.391 1.00 74.94 90 GLY A CA 1
ATOM 720 C C . GLY A 1 90 ? 8.885 19.322 4.516 1.00 74.94 90 GLY A C 1
ATOM 721 O O . GLY A 1 90 ? 8.071 20.231 4.699 1.00 74.94 90 GLY A O 1
ATOM 722 N N . LYS A 1 91 ? 8.649 18.353 3.617 1.00 85.69 91 LYS A N 1
ATOM 723 C CA . LYS A 1 91 ? 7.356 18.245 2.923 1.00 85.69 91 LYS A CA 1
ATOM 724 C C . LYS A 1 91 ? 6.279 17.870 3.943 1.00 85.69 91 LYS A C 1
ATOM 726 O O . LYS A 1 91 ? 6.393 16.862 4.638 1.00 85.69 91 LYS A O 1
ATOM 731 N N . LYS A 1 92 ? 5.235 18.700 4.052 1.00 88.19 92 LYS A N 1
ATOM 732 C CA . LYS A 1 92 ? 4.142 18.458 5.004 1.00 88.19 92 LYS A CA 1
ATOM 733 C C . LYS A 1 92 ? 3.456 17.124 4.687 1.00 88.19 92 LYS A C 1
ATOM 735 O O . LYS A 1 92 ? 3.179 16.888 3.511 1.00 88.19 92 LYS A O 1
ATOM 740 N N . PRO A 1 93 ? 3.141 16.295 5.698 1.00 91.50 93 PRO A N 1
ATOM 741 C CA . PRO A 1 93 ? 2.401 15.058 5.485 1.00 91.50 93 PRO A CA 1
ATOM 742 C C . PRO A 1 93 ? 1.052 15.318 4.809 1.00 91.50 93 PRO A C 1
ATOM 744 O O . PRO A 1 93 ? 0.344 16.260 5.179 1.00 91.50 93 PRO A O 1
ATOM 747 N N . LEU A 1 94 ? 0.677 14.468 3.855 1.00 93.88 94 LEU A N 1
ATOM 748 C CA . LEU A 1 94 ? -0.668 14.470 3.284 1.00 93.88 94 LEU A CA 1
ATOM 749 C C . LEU A 1 94 ? -1.571 13.601 4.148 1.00 93.88 94 LEU A C 1
ATOM 751 O O . LEU A 1 94 ? -1.225 12.472 4.478 1.00 93.88 94 LEU A O 1
ATOM 755 N N . ARG A 1 95 ? -2.734 14.138 4.510 1.00 95.38 95 ARG A N 1
ATOM 756 C CA . ARG A 1 95 ? -3.743 13.438 5.303 1.00 95.38 95 ARG A CA 1
ATOM 757 C C . ARG A 1 95 ? -4.979 13.216 4.452 1.00 95.38 95 ARG 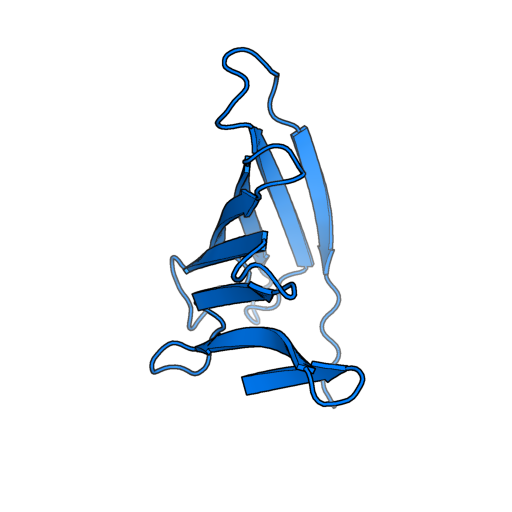A C 1
ATOM 759 O O . ARG A 1 95 ? -5.512 14.169 3.886 1.00 95.38 95 ARG A O 1
ATOM 766 N N . LEU A 1 96 ? -5.422 11.972 4.376 1.00 94.81 96 LEU A N 1
ATOM 767 C CA . LEU A 1 96 ? -6.579 11.542 3.607 1.00 94.81 96 LEU A CA 1
ATOM 768 C C . LEU A 1 96 ? -7.584 10.872 4.540 1.00 94.81 96 LEU A C 1
ATOM 770 O O . LEU A 1 96 ? -7.206 10.180 5.481 1.00 94.81 96 LEU A O 1
ATOM 774 N N . LYS A 1 97 ? -8.868 11.065 4.245 1.00 94.44 97 LYS A N 1
ATOM 775 C CA . LYS A 1 97 ? -9.964 10.313 4.858 1.00 94.44 97 LYS A CA 1
ATOM 776 C C . LYS A 1 97 ? -10.510 9.357 3.819 1.00 94.44 97 LYS A C 1
ATOM 778 O O . LYS A 1 97 ? -10.994 9.804 2.781 1.00 94.44 97 LYS A O 1
ATOM 783 N N . VAL A 1 98 ? -10.420 8.068 4.106 1.00 91.19 98 VAL A N 1
ATOM 784 C CA . VAL A 1 98 ? -10.918 7.006 3.237 1.00 91.19 98 VAL A CA 1
ATOM 785 C C . VAL A 1 98 ? -12.094 6.341 3.929 1.00 91.19 98 VAL A C 1
ATOM 787 O O . VAL A 1 98 ? -12.023 6.009 5.109 1.00 91.19 98 VAL A O 1
ATOM 790 N N . TYR A 1 99 ? -13.189 6.182 3.196 1.00 89.88 99 TYR A N 1
ATOM 791 C CA . TYR A 1 99 ? -14.372 5.477 3.670 1.00 89.88 99 TYR A CA 1
ATOM 792 C C . TYR A 1 99 ? -14.382 4.090 3.050 1.00 89.88 99 TYR A C 1
ATOM 794 O O . TYR A 1 99 ? -14.180 3.946 1.843 1.00 89.88 99 TYR A O 1
ATOM 802 N N . THR A 1 100 ? -14.580 3.081 3.886 1.00 81.50 100 THR A N 1
ATOM 803 C CA . THR A 1 100 ? -14.562 1.678 3.483 1.00 81.50 100 THR A CA 1
ATOM 804 C C . THR A 1 100 ? -15.963 1.105 3.589 1.00 81.50 100 THR A C 1
ATOM 806 O O . THR A 1 100 ? -16.693 1.385 4.537 1.00 81.50 100 THR A O 1
ATOM 809 N N . GLN A 1 101 ? -16.342 0.289 2.609 1.00 78.38 101 GLN A N 1
ATOM 810 C CA . GLN A 1 101 ? -17.590 -0.461 2.630 1.00 78.38 101 GLN A CA 1
ATOM 811 C C . GLN A 1 101 ? -17.254 -1.943 2.483 1.00 78.38 101 GLN A C 1
ATOM 813 O O . GLN A 1 101 ? -16.746 -2.367 1.445 1.00 78.38 101 GLN A O 1
ATOM 818 N N . ALA A 1 102 ? -17.517 -2.728 3.526 1.00 69.19 102 ALA A N 1
ATOM 819 C CA . ALA A 1 102 ? -17.442 -4.180 3.447 1.00 69.19 102 ALA A CA 1
ATOM 820 C C . ALA A 1 102 ? -18.783 -4.721 2.936 1.00 69.19 102 ALA A C 1
ATOM 822 O O . ALA A 1 102 ? -19.840 -4.370 3.459 1.00 69.19 102 ALA A O 1
ATOM 823 N N . THR A 1 103 ? -18.737 -5.563 1.904 1.00 66.31 103 THR A N 1
ATOM 824 C CA . THR A 1 103 ? -19.902 -6.316 1.422 1.00 66.31 103 THR A CA 1
ATOM 825 C C . THR A 1 103 ? -19.622 -7.791 1.669 1.00 66.31 103 THR A C 1
ATOM 827 O O . THR A 1 103 ? -18.573 -8.282 1.256 1.00 66.31 103 THR A O 1
ATOM 830 N N . PHE A 1 104 ? -20.524 -8.475 2.368 1.00 66.62 104 PHE A N 1
ATOM 831 C CA . PHE A 1 104 ? -20.417 -9.905 2.650 1.00 66.62 104 PHE A CA 1
ATOM 832 C C . PHE A 1 104 ? -21.256 -10.666 1.616 1.00 66.62 104 PHE A C 1
ATOM 834 O O . PHE A 1 104 ? -22.407 -10.290 1.386 1.00 66.62 104 PHE A O 1
ATOM 841 N N . TYR A 1 105 ? -20.660 -11.679 0.982 1.00 54.41 105 TYR A N 1
ATOM 842 C CA . TYR A 1 105 ? -21.291 -12.564 -0.006 1.00 54.41 105 TYR A CA 1
ATOM 843 C C . TYR A 1 105 ? -21.416 -13.977 0.552 1.00 54.41 105 TYR A C 1
ATOM 845 O O . TYR A 1 105 ? -20.497 -14.380 1.303 1.00 54.41 105 TYR A O 1
#

Solvent-accessible surface area (backbone atoms only — not comparable to full-atom values): 5974 Å² total; per-residue (Å²): 93,72,47,67,56,95,87,41,68,40,35,38,45,41,60,48,101,84,69,48,72,35,33,38,41,31,40,50,100,89,41,79,43,32,36,38,40,41,48,57,84,40,66,85,71,35,70,69,27,29,40,36,43,40,44,42,79,85,52,85,31,31,38,34,41,32,46,56,48,57,50,99,86,56,48,54,47,42,28,48,33,41,38,38,48,70,85,40,86,85,60,76,65,49,76,45,82,46,76,49,82,86,81,91,132

pLDDT: mean 90.3, std 7.3, range [54.41, 97.12]

Mean predicted aligned error: 4.99 Å

Foldseek 3Di:
DFDDDPNHTAKDFDADPVRQGQKMFGADPVGTFKMKGWDAPCCPLAVQQIWIWIDGPPDFTKIKGWDFDADPVSHGAKIWIWIDTPVDPPPDIDIDIDGDDDDDD

Sequence (105 aa):
MSTRFMGNKVSEYLYDERGNVNMTKFYSSRGVTASNVVMYSDPQHKPLDYTLINSSRYSENYATNSVCQYDERGTPGKCDLTITWEDKPGKKPLRLKVYTQATFY

Radius of gyration: 15.76 Å; Cα contacts (8 Å, |Δi|>4): 218; chains: 1; bounding box: 37×36×39 Å